Protein AF-A0A4Q3SDT1-F1 (afdb_monomer_lite)

Radius of gyration: 16.33 Å; chains: 1; bounding box: 42×37×42 Å

Structure (mmCIF, N/CA/C/O backbone):
data_AF-A0A4Q3SDT1-F1
#
_entry.id   AF-A0A4Q3SDT1-F1
#
loop_
_atom_site.group_PDB
_atom_site.id
_atom_site.type_symbol
_atom_site.label_atom_id
_atom_site.label_alt_id
_atom_site.label_comp_id
_atom_site.label_asym_id
_atom_site.label_entity_id
_atom_site.label_seq_id
_atom_site.pdbx_PDB_ins_code
_atom_site.Cartn_x
_atom_site.Cartn_y
_atom_site.Cartn_z
_atom_site.occupancy
_atom_site.B_iso_or_equiv
_atom_site.auth_seq_id
_atom_site.auth_comp_id
_atom_site.auth_asym_id
_atom_site.auth_atom_id
_atom_site.pdbx_PDB_model_num
ATOM 1 N N . MET A 1 1 ? 23.486 2.128 2.842 1.00 87.38 1 MET A N 1
ATOM 2 C CA . MET A 1 1 ? 23.164 1.872 1.420 1.00 87.38 1 MET A CA 1
ATOM 3 C C . MET A 1 1 ? 21.709 1.421 1.360 1.00 87.38 1 MET A C 1
ATOM 5 O O . MET A 1 1 ? 21.254 0.885 2.359 1.00 87.38 1 MET A O 1
ATOM 9 N N . LEU A 1 2 ? 20.961 1.716 0.292 1.00 93.88 2 LEU A N 1
ATOM 10 C CA . LEU A 1 2 ? 19.568 1.260 0.168 1.00 93.88 2 LEU A CA 1
ATOM 11 C C . LEU A 1 2 ? 19.522 -0.181 -0.353 1.00 93.88 2 LEU A C 1
ATOM 13 O O . LEU A 1 2 ? 20.198 -0.488 -1.334 1.00 93.88 2 LEU A O 1
ATOM 17 N N . GLU A 1 3 ? 18.664 -1.012 0.235 1.00 96.62 3 GLU A N 1
ATOM 18 C CA . GLU A 1 3 ? 18.389 -2.373 -0.238 1.00 96.62 3 GLU A CA 1
ATOM 19 C C . GLU A 1 3 ? 17.382 -2.331 -1.393 1.00 96.62 3 GLU A C 1
ATOM 21 O O . GLU A 1 3 ? 16.177 -2.495 -1.222 1.00 96.62 3 GLU A O 1
ATOM 26 N N . LEU A 1 4 ? 17.869 -2.048 -2.606 1.00 95.69 4 LEU A N 1
ATOM 27 C CA . LEU A 1 4 ? 17.012 -1.838 -3.783 1.00 95.69 4 LEU A CA 1
ATOM 28 C C . LEU A 1 4 ? 16.133 -3.050 -4.127 1.00 95.69 4 LEU A C 1
ATOM 30 O O . LEU A 1 4 ? 15.104 -2.877 -4.780 1.00 95.69 4 LEU A O 1
ATOM 34 N N . ALA A 1 5 ? 16.532 -4.254 -3.705 1.00 95.44 5 ALA A N 1
ATOM 35 C CA . ALA A 1 5 ? 15.756 -5.479 -3.873 1.00 95.44 5 ALA A CA 1
ATOM 36 C C . ALA A 1 5 ? 14.411 -5.416 -3.124 1.00 95.44 5 ALA A C 1
ATOM 38 O O . ALA A 1 5 ? 13.403 -5.854 -3.677 1.00 95.44 5 ALA A O 1
ATOM 39 N N . ASP A 1 6 ? 14.382 -4.762 -1.961 1.00 95.94 6 ASP A N 1
ATOM 40 C CA . ASP A 1 6 ? 13.233 -4.705 -1.047 1.00 95.94 6 ASP A CA 1
ATOM 41 C C . ASP A 1 6 ? 12.323 -3.487 -1.279 1.00 95.94 6 ASP A C 1
ATOM 43 O O . ASP A 1 6 ? 11.321 -3.291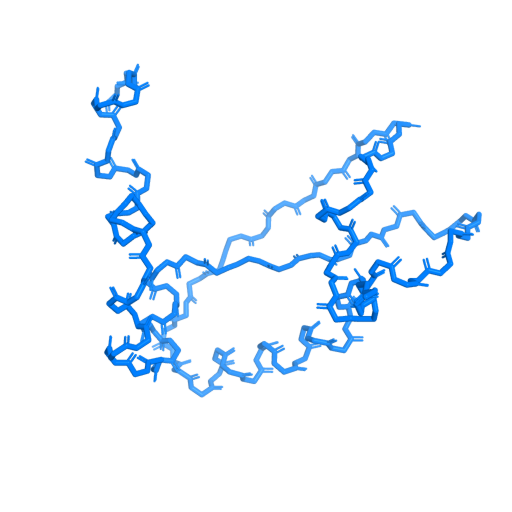 -0.590 1.00 95.94 6 ASP A O 1
ATOM 47 N N . ILE A 1 7 ? 12.648 -2.646 -2.263 1.00 96.00 7 ILE A N 1
ATOM 48 C CA . ILE A 1 7 ? 11.894 -1.431 -2.581 1.00 96.00 7 ILE A CA 1
ATOM 49 C C . ILE A 1 7 ? 11.106 -1.654 -3.869 1.00 96.00 7 ILE A C 1
ATOM 51 O O . ILE A 1 7 ? 11.664 -2.072 -4.879 1.00 96.00 7 ILE A O 1
ATOM 55 N N . GLN A 1 8 ? 9.811 -1.332 -3.882 1.00 95.69 8 GLN A N 1
ATOM 56 C CA . GLN A 1 8 ? 9.021 -1.368 -5.117 1.00 95.69 8 GLN A CA 1
ATOM 57 C C . GLN A 1 8 ? 9.513 -0.297 -6.101 1.00 95.69 8 GLN A C 1
ATOM 59 O O . GLN A 1 8 ? 9.702 0.863 -5.739 1.00 95.69 8 GLN A O 1
ATOM 64 N N . SER A 1 9 ? 9.676 -0.664 -7.370 1.00 92.44 9 SER A N 1
ATOM 65 C CA . SER A 1 9 ? 10.214 0.204 -8.428 1.00 92.44 9 SER A CA 1
ATOM 66 C C . SER A 1 9 ? 9.484 1.540 -8.559 1.00 92.44 9 SER A C 1
ATOM 68 O O . SER A 1 9 ? 10.147 2.560 -8.729 1.00 92.44 9 SER A O 1
ATOM 70 N N . GLY A 1 10 ? 8.156 1.559 -8.409 1.00 89.50 10 GLY A N 1
ATOM 71 C CA . GLY A 1 10 ? 7.342 2.775 -8.489 1.00 89.50 10 GLY A CA 1
ATOM 72 C C . GLY A 1 10 ? 7.630 3.826 -7.407 1.00 89.50 10 GLY A C 1
ATOM 73 O O . GLY A 1 10 ? 7.187 4.960 -7.555 1.00 89.50 10 GLY A O 1
ATOM 74 N N . VAL A 1 11 ? 8.370 3.480 -6.344 1.00 93.25 11 VAL A N 1
ATOM 75 C CA . VAL A 1 11 ? 8.803 4.429 -5.301 1.00 93.25 11 VAL A CA 1
ATOM 76 C C . VAL A 1 11 ? 10.007 5.256 -5.756 1.00 93.25 11 VAL A C 1
ATOM 78 O O . VAL A 1 11 ? 10.085 6.441 -5.454 1.00 93.25 11 VAL A O 1
ATOM 81 N N . LEU A 1 12 ? 10.954 4.638 -6.471 1.00 92.31 12 LEU A N 1
ATOM 82 C CA . LEU A 1 12 ? 12.242 5.259 -6.815 1.00 92.31 12 LEU A CA 1
ATOM 83 C C . LEU A 1 12 ? 12.399 5.581 -8.302 1.00 92.31 12 LEU A C 1
ATOM 85 O O . LEU A 1 12 ? 13.350 6.264 -8.679 1.00 92.31 12 LEU A O 1
ATOM 89 N N . ARG A 1 13 ? 11.515 5.068 -9.162 1.00 87.19 13 ARG A N 1
ATOM 90 C CA . ARG A 1 13 ? 11.602 5.265 -10.610 1.00 87.19 13 ARG A CA 1
ATOM 91 C C . ARG A 1 13 ? 10.524 6.218 -11.107 1.00 87.19 13 ARG A C 1
ATOM 93 O O . ARG A 1 13 ? 9.378 6.123 -10.664 1.00 87.19 13 ARG A O 1
ATOM 100 N N . PRO A 1 14 ? 10.862 7.098 -12.064 1.00 84.31 14 PRO A N 1
ATOM 101 C CA . PRO A 1 14 ? 9.860 7.912 -12.725 1.00 84.31 14 PRO A CA 1
ATOM 102 C C . PRO A 1 14 ? 8.889 7.022 -13.505 1.00 84.31 14 PRO A C 1
ATOM 104 O O . PRO A 1 14 ? 9.236 5.926 -13.955 1.00 84.31 14 PRO A O 1
ATOM 107 N N . ARG A 1 15 ? 7.666 7.516 -13.696 1.00 83.12 15 ARG A N 1
ATOM 108 C CA . ARG A 1 15 ? 6.702 6.869 -14.589 1.00 83.12 15 ARG A CA 1
ATOM 109 C C . ARG A 1 15 ? 7.199 6.997 -16.039 1.00 83.12 15 ARG A C 1
ATOM 111 O O . ARG A 1 15 ? 7.637 8.087 -16.412 1.00 83.12 15 ARG A O 1
ATOM 118 N N . PRO A 1 16 ? 7.160 5.921 -16.846 1.00 80.06 16 PRO A N 1
ATOM 119 C CA . PRO A 1 16 ? 7.583 5.977 -18.244 1.00 80.06 16 PRO A CA 1
ATOM 120 C C . PRO A 1 16 ? 6.664 6.893 -19.061 1.00 80.06 16 PRO A C 1
ATOM 122 O O . PRO A 1 16 ? 5.518 7.110 -18.681 1.00 80.06 16 PRO A O 1
ATOM 125 N N . SER A 1 17 ? 7.156 7.406 -20.191 1.00 80.38 17 SER A N 1
ATOM 126 C CA . SER A 1 17 ? 6.355 8.163 -21.158 1.00 80.38 17 SER A CA 1
ATOM 127 C C . SER A 1 17 ? 6.422 7.475 -22.528 1.00 80.38 17 SER A C 1
ATOM 129 O O . SER A 1 17 ? 7.536 7.243 -23.004 1.00 80.38 17 SER A O 1
ATOM 131 N N . PRO A 1 18 ? 5.279 7.1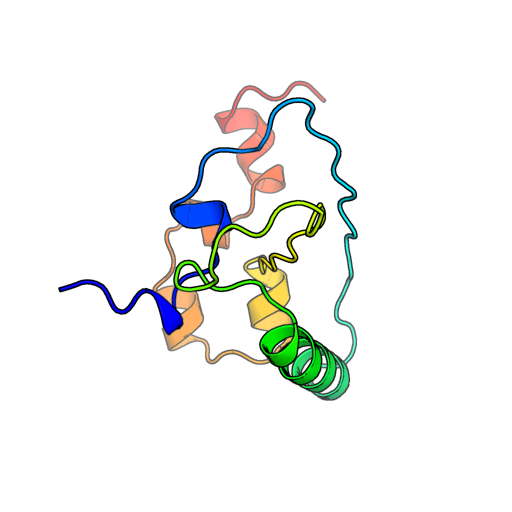46 -23.162 1.00 84.94 18 PRO A N 1
ATOM 132 C CA . PRO A 1 18 ? 3.908 7.355 -22.681 1.00 84.94 18 PRO A CA 1
ATOM 133 C C . PRO A 1 18 ? 3.551 6.457 -21.480 1.00 84.94 18 PRO A C 1
ATOM 135 O O . PRO A 1 18 ? 4.067 5.349 -21.345 1.00 84.94 18 PRO A O 1
ATOM 138 N N . TYR A 1 19 ? 2.660 6.940 -20.607 1.00 84.44 19 TYR A N 1
ATOM 139 C CA . TYR A 1 19 ? 2.224 6.220 -19.408 1.00 84.44 19 TYR A CA 1
ATOM 140 C C . TYR A 1 19 ? 0.793 5.705 -19.553 1.00 84.44 19 TYR A C 1
ATOM 142 O O . TYR A 1 19 ? -0.127 6.489 -19.780 1.00 84.44 19 TYR A O 1
ATOM 150 N N . ALA A 1 20 ? 0.595 4.411 -19.318 1.00 89.69 20 ALA A N 1
ATOM 151 C CA . ALA A 1 20 ? -0.716 3.821 -19.084 1.00 89.69 20 ALA A CA 1
ATOM 152 C C . ALA A 1 20 ? -0.682 3.006 -17.788 1.00 89.69 20 ALA A C 1
ATOM 154 O O . ALA A 1 20 ? 0.315 2.349 -17.482 1.00 89.69 20 ALA A O 1
ATOM 155 N N . ALA A 1 21 ? -1.774 3.041 -17.024 1.00 90.75 21 ALA A N 1
ATOM 156 C CA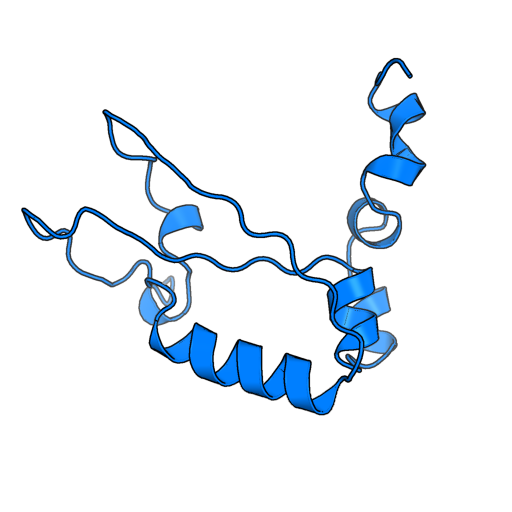 . ALA A 1 21 ? -1.917 2.238 -15.817 1.00 90.75 21 ALA A CA 1
ATOM 157 C C . ALA A 1 21 ? -3.355 1.795 -15.593 1.00 90.75 21 ALA A C 1
ATOM 159 O O . ALA A 1 21 ? -4.302 2.511 -15.904 1.00 90.75 21 ALA A O 1
ATOM 160 N N . THR A 1 22 ? -3.488 0.613 -14.998 1.00 94.06 22 THR A N 1
ATOM 161 C CA . THR A 1 22 ? -4.749 0.083 -14.485 1.00 94.06 22 THR A CA 1
ATOM 162 C C . THR A 1 22 ? -4.646 -0.008 -12.970 1.00 94.06 22 THR A C 1
ATOM 164 O O . THR A 1 22 ? -3.714 -0.620 -12.449 1.00 94.06 22 THR A O 1
ATOM 167 N N . TYR A 1 23 ? -5.606 0.591 -12.269 1.00 95.25 23 TYR A N 1
ATOM 168 C CA . TYR A 1 23 ? -5.733 0.481 -10.820 1.00 95.25 23 TYR A CA 1
ATOM 169 C C . TYR A 1 23 ? -6.845 -0.512 -10.496 1.00 95.25 23 TYR A C 1
ATOM 171 O O . TYR A 1 23 ? -7.998 -0.298 -10.862 1.00 95.25 23 TYR A O 1
ATOM 179 N N . ILE A 1 24 ? -6.495 -1.600 -9.811 1.00 97.00 24 ILE A N 1
ATOM 180 C CA . ILE A 1 24 ? -7.450 -2.611 -9.354 1.00 97.00 24 ILE A CA 1
ATOM 181 C C . ILE A 1 24 ? -7.643 -2.416 -7.853 1.00 97.00 24 ILE A C 1
ATOM 183 O O . ILE A 1 24 ? -6.712 -2.624 -7.075 1.00 97.00 24 ILE A O 1
ATOM 187 N N . LEU A 1 25 ? -8.845 -2.003 -7.450 1.00 97.38 25 LEU A N 1
ATOM 188 C CA . LEU A 1 25 ? -9.213 -1.876 -6.043 1.00 97.38 25 LEU A CA 1
ATOM 189 C C . LEU A 1 25 ? -9.886 -3.169 -5.588 1.00 97.38 25 LEU A C 1
ATOM 191 O O . LEU A 1 25 ? -10.864 -3.613 -6.185 1.00 97.38 25 LEU A O 1
ATOM 195 N N . LEU A 1 26 ? -9.357 -3.763 -4.522 1.00 96.88 26 LEU A N 1
ATOM 196 C CA . LEU A 1 26 ? -9.855 -5.006 -3.944 1.00 96.88 26 LEU A CA 1
ATOM 197 C C . LEU A 1 26 ? -10.219 -4.781 -2.479 1.00 96.88 26 LEU A C 1
ATOM 199 O O . LEU A 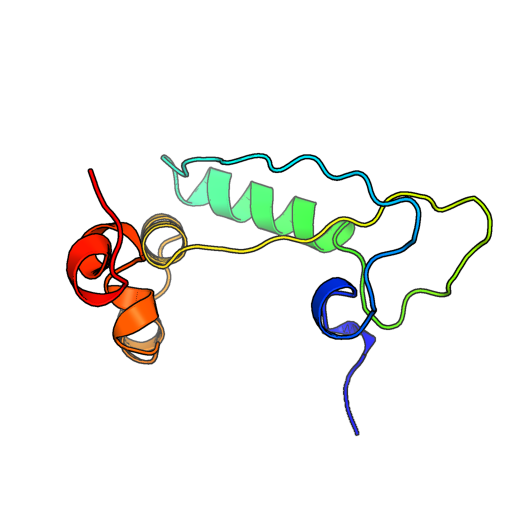1 26 ? -9.518 -4.069 -1.757 1.00 96.88 26 LEU A O 1
ATOM 203 N N . ARG A 1 27 ? -11.294 -5.431 -2.034 1.00 97.75 27 ARG A N 1
ATOM 204 C CA . ARG A 1 27 ? -11.668 -5.522 -0.622 1.00 97.75 27 ARG A CA 1
ATOM 205 C C . ARG A 1 27 ? -11.281 -6.901 -0.098 1.00 97.75 27 ARG A C 1
ATOM 207 O O . ARG A 1 27 ? -11.516 -7.904 -0.766 1.00 97.75 27 ARG A O 1
ATOM 214 N N . ILE A 1 28 ? -10.673 -6.936 1.082 1.00 97.75 28 ILE A N 1
ATOM 215 C CA . ILE A 1 28 ? -10.294 -8.176 1.760 1.00 97.75 28 ILE A CA 1
ATOM 216 C C . ILE A 1 28 ? -11.388 -8.499 2.771 1.00 97.75 28 ILE A C 1
ATOM 218 O O . ILE A 1 28 ? -11.520 -7.800 3.770 1.00 97.75 28 ILE A O 1
ATOM 222 N N . ASP A 1 29 ? -12.148 -9.558 2.501 1.00 97.31 29 ASP A N 1
ATOM 223 C CA . ASP A 1 29 ? -13.219 -10.028 3.392 1.00 97.31 29 ASP A CA 1
ATOM 224 C C . ASP A 1 29 ? -12.760 -11.165 4.310 1.00 97.31 29 ASP A C 1
ATOM 226 O O . ASP A 1 29 ? -13.293 -11.347 5.401 1.00 97.31 29 ASP A O 1
ATOM 230 N N . GLU A 1 30 ? -11.748 -11.922 3.883 1.00 98.06 30 GLU A N 1
ATOM 231 C CA . GLU A 1 30 ? -11.222 -13.078 4.603 1.00 98.06 30 GLU A CA 1
ATOM 232 C C . GLU A 1 30 ? -9.700 -12.949 4.714 1.00 98.06 30 GLU A C 1
ATOM 234 O O . GLU A 1 30 ? -8.979 -12.864 3.714 1.00 98.06 30 GLU A O 1
ATOM 239 N N . ALA A 1 31 ? -9.202 -12.884 5.950 1.00 98.06 31 ALA A N 1
ATOM 240 C CA . ALA A 1 31 ? -7.817 -12.518 6.221 1.00 98.06 31 ALA A CA 1
ATOM 241 C C . ALA A 1 31 ? -6.815 -13.542 5.661 1.00 98.06 31 ALA A C 1
ATOM 243 O O . ALA A 1 31 ? -5.730 -13.161 5.217 1.00 98.06 31 ALA A O 1
ATOM 244 N N . ARG A 1 32 ? -7.150 -14.842 5.653 1.00 98.44 32 ARG A N 1
ATOM 245 C CA . ARG A 1 32 ? -6.273 -15.881 5.096 1.00 98.44 32 ARG A CA 1
ATOM 246 C C . ARG A 1 32 ? -6.161 -15.741 3.582 1.00 98.44 32 ARG A C 1
ATOM 248 O O . ARG A 1 32 ? -5.037 -15.731 3.084 1.00 98.44 32 ARG A O 1
ATOM 255 N N . ALA A 1 33 ? -7.276 -15.587 2.868 1.00 98.25 33 ALA A N 1
ATOM 256 C CA . ALA A 1 33 ? 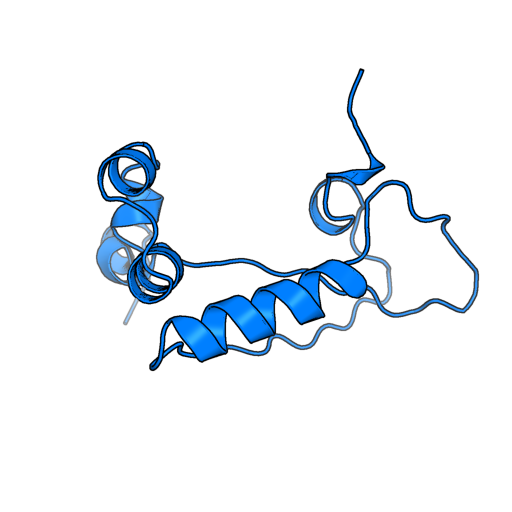-7.275 -15.333 1.430 1.00 98.25 33 ALA A CA 1
ATOM 257 C C . ALA A 1 33 ? -6.515 -14.045 1.074 1.00 98.25 33 ALA A C 1
ATOM 259 O O . ALA A 1 33 ? -5.716 -14.048 0.139 1.00 98.25 33 ALA A O 1
ATOM 260 N N . GLY A 1 34 ? -6.689 -12.971 1.852 1.00 98.25 34 GLY A N 1
ATOM 261 C CA . GLY A 1 34 ? -5.938 -11.726 1.672 1.00 98.25 34 GLY A CA 1
ATOM 262 C C . GLY A 1 34 ? -4.425 -11.913 1.823 1.00 98.25 34 GLY A C 1
ATOM 263 O O . GLY A 1 34 ? -3.652 -11.432 0.995 1.00 98.25 34 GLY A O 1
ATOM 264 N N . ARG A 1 35 ? -3.984 -12.662 2.842 1.00 98.31 35 ARG A N 1
ATOM 265 C CA . ARG A 1 35 ? -2.559 -12.977 3.037 1.00 98.31 35 ARG A CA 1
ATOM 266 C C . ARG A 1 35 ? -2.001 -13.864 1.925 1.00 98.31 35 ARG A C 1
ATOM 268 O O . ARG A 1 35 ? -0.880 -13.637 1.480 1.00 98.31 35 ARG A O 1
ATOM 275 N N . GLU A 1 36 ? -2.778 -14.829 1.439 1.00 98.44 36 GLU A N 1
ATOM 276 C CA . GLU A 1 36 ? -2.383 -15.661 0.296 1.00 98.44 36 GLU A CA 1
ATOM 277 C C . GLU A 1 36 ? -2.273 -14.843 -0.999 1.00 98.44 36 GLU A C 1
ATOM 279 O O . GLU A 1 36 ? -1.334 -15.039 -1.770 1.00 98.44 36 GLU A O 1
ATOM 284 N N . LEU A 1 37 ? -3.175 -13.881 -1.222 1.00 97.75 37 LEU A N 1
ATOM 285 C CA . LEU A 1 37 ? -3.062 -12.933 -2.329 1.00 97.75 37 LEU A CA 1
ATOM 286 C C . LEU A 1 37 ? -1.766 -12.121 -2.224 1.00 97.75 37 LEU A C 1
ATOM 288 O O . LEU A 1 37 ? -1.023 -12.046 -3.199 1.00 97.75 37 LEU A O 1
ATOM 292 N N . LEU A 1 38 ? -1.461 -11.555 -1.052 1.00 97.69 38 LEU A N 1
ATOM 293 C CA . LEU A 1 38 ? -0.225 -10.795 -0.845 1.00 97.69 38 LEU A CA 1
ATOM 294 C C . LEU A 1 38 ? 1.032 -11.638 -1.066 1.00 97.69 38 LEU A C 1
ATOM 296 O O . LEU A 1 38 ? 1.971 -11.156 -1.694 1.00 97.69 38 LEU A O 1
ATOM 300 N N . ARG A 1 39 ? 1.029 -12.900 -0.623 1.00 97.75 39 ARG A N 1
ATOM 301 C CA . ARG A 1 39 ? 2.125 -13.845 -0.872 1.00 97.75 39 ARG A CA 1
ATOM 302 C C . ARG A 1 39 ? 2.343 -14.096 -2.369 1.00 97.75 39 ARG A C 1
ATOM 304 O O . ARG A 1 39 ? 3.474 -14.202 -2.811 1.00 97.75 39 ARG A O 1
ATOM 311 N N . ARG A 1 40 ? 1.279 -14.186 -3.172 1.00 97.75 40 ARG A N 1
ATOM 312 C CA . ARG A 1 40 ? 1.409 -14.315 -4.639 1.00 97.75 40 ARG A CA 1
ATOM 313 C C . ARG A 1 40 ? 1.856 -13.011 -5.290 1.00 97.75 40 ARG A C 1
ATOM 315 O O . ARG A 1 40 ? 2.604 -13.029 -6.260 1.00 97.75 40 ARG A O 1
ATOM 322 N N . LEU A 1 41 ? 1.389 -11.878 -4.768 1.00 96.44 41 LEU A N 1
ATOM 323 C CA . LEU A 1 41 ? 1.772 -10.562 -5.265 1.00 96.44 41 LEU A CA 1
ATOM 324 C C . LEU A 1 41 ? 3.255 -10.270 -5.013 1.00 96.44 41 LEU A C 1
ATOM 326 O O . LEU A 1 41 ? 3.894 -9.693 -5.890 1.00 96.44 41 LEU A O 1
ATOM 330 N N . SER A 1 42 ? 3.823 -10.692 -3.877 1.00 95.06 42 SER A N 1
ATOM 331 C CA . SER A 1 42 ? 5.251 -10.484 -3.592 1.00 95.06 42 SER A CA 1
ATOM 332 C C . SER A 1 42 ? 6.172 -11.124 -4.632 1.00 95.06 42 SER A C 1
ATOM 334 O O . SER A 1 42 ? 7.249 -10.592 -4.876 1.00 95.06 42 SER A O 1
ATOM 336 N N . ASP A 1 43 ? 5.731 -12.194 -5.299 1.00 93.81 43 ASP A N 1
ATOM 337 C CA . ASP A 1 43 ? 6.509 -12.867 -6.347 1.00 93.81 43 ASP A CA 1
ATOM 338 C C . ASP A 1 43 ? 6.545 -12.075 -7.671 1.00 93.81 43 ASP A C 1
ATOM 340 O O . ASP A 1 43 ? 7.419 -12.302 -8.510 1.00 93.81 43 ASP A O 1
ATOM 344 N N . ILE A 1 44 ? 5.601 -11.147 -7.884 1.00 93.56 44 ILE A N 1
ATOM 345 C CA . ILE A 1 44 ? 5.450 -10.407 -9.152 1.00 93.56 44 ILE A CA 1
ATOM 346 C C . ILE A 1 44 ? 5.632 -8.890 -9.022 1.00 93.56 44 ILE A C 1
ATOM 348 O O . ILE A 1 44 ? 5.829 -8.208 -10.034 1.00 93.56 44 ILE A O 1
ATOM 352 N N . VAL A 1 45 ? 5.573 -8.343 -7.803 1.00 95.19 45 VAL A N 1
ATOM 353 C CA . VAL A 1 45 ? 5.843 -6.925 -7.537 1.00 95.19 45 VAL A CA 1
ATOM 354 C C . VAL A 1 45 ? 7.236 -6.576 -8.044 1.00 95.19 45 VAL A C 1
ATOM 356 O O . VAL A 1 45 ? 8.233 -7.236 -7.758 1.00 95.19 45 VAL A O 1
ATOM 359 N N . THR A 1 46 ? 7.315 -5.520 -8.848 1.00 93.81 46 THR A N 1
ATOM 360 C CA . THR A 1 46 ? 8.565 -5.177 -9.517 1.00 93.81 46 THR A CA 1
ATOM 361 C C . THR A 1 46 ? 9.459 -4.372 -8.587 1.00 93.81 46 THR A C 1
ATOM 363 O O . THR A 1 46 ? 9.154 -3.221 -8.281 1.00 93.81 46 THR A O 1
ATOM 366 N N . SER A 1 47 ? 10.577 -4.968 -8.179 1.00 94.56 47 SER A N 1
ATOM 367 C CA . SER A 1 47 ? 11.619 -4.352 -7.350 1.00 94.56 47 SER A CA 1
ATOM 368 C C . SER A 1 47 ? 12.376 -3.214 -8.060 1.00 94.56 47 SER A C 1
ATOM 370 O O . SER A 1 47 ? 12.546 -3.220 -9.282 1.00 94.56 47 SER A O 1
ATOM 372 N N . ALA A 1 48 ? 12.888 -2.248 -7.296 1.00 93.75 48 ALA A N 1
ATOM 373 C CA . ALA A 1 48 ? 13.743 -1.161 -7.757 1.00 93.75 48 ALA A CA 1
ATOM 374 C C . ALA A 1 48 ? 15.130 -1.642 -8.217 1.00 93.75 48 ALA A C 1
ATOM 376 O O . ALA A 1 48 ? 15.784 -0.929 -8.981 1.00 93.75 48 ALA A O 1
ATOM 377 N N . ALA A 1 49 ? 15.550 -2.853 -7.840 1.00 93.31 49 ALA A N 1
ATOM 378 C CA . ALA A 1 49 ? 16.743 -3.509 -8.377 1.00 93.31 49 ALA A CA 1
ATOM 379 C C . ALA A 1 49 ? 16.529 -4.113 -9.780 1.00 93.31 49 ALA A C 1
ATOM 381 O O . ALA A 1 49 ? 17.499 -4.445 -10.462 1.00 93.31 49 ALA A O 1
ATOM 382 N N . ALA A 1 50 ? 15.280 -4.262 -10.246 1.00 89.50 50 ALA A N 1
ATOM 383 C CA . ALA A 1 50 ? 14.999 -4.926 -11.517 1.00 89.50 50 ALA A CA 1
ATOM 384 C C . ALA A 1 50 ? 15.602 -4.147 -12.705 1.00 89.50 50 ALA A C 1
ATOM 386 O O . ALA A 1 50 ? 15.355 -2.946 -12.836 1.00 89.50 50 ALA A O 1
ATOM 387 N N . PRO A 1 51 ? 16.353 -4.782 -13.618 1.00 82.75 51 PRO A N 1
ATOM 388 C CA . PRO A 1 51 ? 16.958 -4.074 -14.742 1.00 82.75 51 PRO A CA 1
ATOM 389 C C . PRO A 1 51 ? 15.881 -3.440 -15.628 1.00 82.75 51 PRO A C 1
ATOM 391 O O . PRO A 1 51 ? 14.830 -4.041 -15.869 1.00 82.75 51 PRO A O 1
ATOM 394 N N . VAL A 1 52 ? 16.148 -2.232 -16.130 1.00 73.75 52 VAL A N 1
ATOM 395 C CA . VAL A 1 52 ? 15.338 -1.636 -17.200 1.00 73.75 52 VAL A CA 1
ATOM 396 C C . VAL A 1 52 ? 15.584 -2.471 -18.454 1.00 73.75 52 VAL A C 1
ATOM 398 O O . VAL A 1 52 ? 16.717 -2.560 -18.922 1.00 73.75 52 VAL A O 1
ATOM 401 N N . ARG A 1 53 ? 14.548 -3.142 -18.962 1.00 67.81 53 ARG A N 1
ATOM 402 C CA . ARG A 1 53 ? 14.639 -3.974 -20.168 1.00 67.81 53 ARG A CA 1
ATOM 403 C C . ARG A 1 53 ? 13.770 -3.369 -21.269 1.00 67.81 53 ARG A C 1
ATOM 405 O O . ARG A 1 53 ? 12.597 -3.115 -20.996 1.00 67.81 53 ARG A O 1
ATOM 412 N N . PRO A 1 54 ? 14.297 -3.1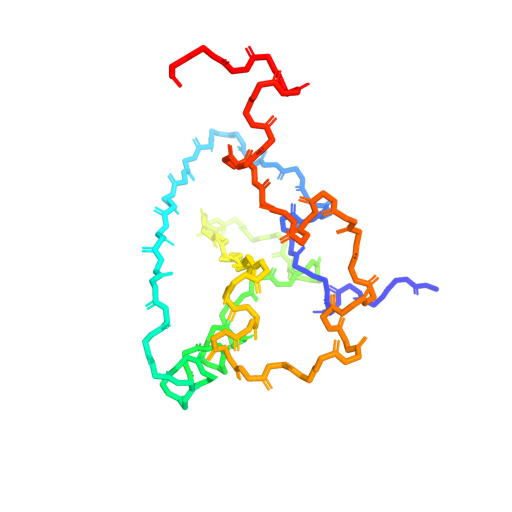85 -22.492 1.00 59.97 54 PRO A N 1
ATOM 413 C CA . PRO A 1 54 ? 13.468 -2.873 -23.652 1.00 59.97 54 PRO A CA 1
ATOM 414 C C . PRO A 1 54 ? 12.381 -3.949 -23.820 1.00 59.97 54 PRO A C 1
ATOM 416 O O . PRO A 1 54 ? 12.700 -5.139 -23.793 1.00 59.97 54 PRO A O 1
ATOM 419 N N . GLY A 1 55 ? 11.112 -3.548 -23.930 1.00 63.59 55 GLY A N 1
ATOM 420 C CA . GLY A 1 55 ? 9.963 -4.449 -24.105 1.00 63.59 55 GLY A CA 1
ATOM 421 C C . GLY A 1 55 ? 9.370 -5.037 -22.819 1.00 63.59 55 GLY A C 1
ATOM 422 O O . GLY A 1 55 ? 8.412 -5.807 -22.886 1.00 63.59 55 GLY A O 1
ATOM 423 N N . ARG A 1 56 ? 9.903 -4.701 -21.633 1.00 66.56 56 ARG A N 1
ATOM 424 C CA . ARG A 1 56 ? 9.204 -4.959 -20.363 1.00 66.56 56 ARG A CA 1
ATOM 425 C C . ARG A 1 56 ? 8.368 -3.733 -20.015 1.00 66.56 56 ARG A C 1
ATOM 427 O O . ARG A 1 56 ? 8.763 -2.912 -19.192 1.00 66.56 56 ARG A O 1
ATOM 434 N N . ASP A 1 57 ? 7.209 -3.643 -20.650 1.00 70.69 57 ASP A N 1
ATOM 435 C CA . ASP A 1 57 ? 6.384 -2.429 -20.635 1.00 70.69 57 ASP A CA 1
ATOM 436 C C . ASP A 1 57 ? 5.403 -2.382 -19.453 1.00 70.69 57 ASP A C 1
ATOM 438 O O . ASP A 1 57 ? 4.558 -1.495 -19.359 1.00 70.69 57 ASP A O 1
ATOM 442 N N . THR A 1 58 ? 5.481 -3.346 -18.531 1.00 83.75 58 THR A N 1
ATOM 443 C CA . THR A 1 58 ? 4.562 -3.440 -17.393 1.00 83.75 58 THR A CA 1
ATOM 444 C C . THR A 1 58 ? 5.311 -3.671 -16.090 1.00 83.75 58 THR A C 1
ATOM 446 O O . THR A 1 58 ? 6.159 -4.558 -15.976 1.00 83.75 58 THR A O 1
ATOM 449 N N . PHE A 1 59 ? 4.940 -2.874 -15.093 1.00 88.69 59 PHE A N 1
ATOM 450 C CA . PHE A 1 59 ? 5.432 -2.936 -13.725 1.00 88.69 59 PHE A CA 1
ATOM 451 C C . PHE A 1 59 ? 4.239 -3.175 -12.808 1.00 88.69 59 PHE A C 1
ATOM 453 O O . PHE A 1 59 ? 3.184 -2.565 -12.990 1.00 88.69 59 PHE A O 1
ATOM 460 N N . VAL A 1 60 ? 4.411 -4.042 -11.814 1.00 92.69 60 VAL A N 1
ATOM 461 C CA . VAL A 1 60 ? 3.389 -4.292 -10.793 1.00 92.69 60 VAL A CA 1
ATOM 462 C C . VAL A 1 60 ? 3.823 -3.625 -9.498 1.00 92.69 60 VAL A C 1
ATOM 464 O O . VAL A 1 60 ? 4.971 -3.756 -9.068 1.00 92.69 60 VAL A O 1
ATOM 467 N N . SER A 1 61 ? 2.902 -2.901 -8.873 1.00 94.69 61 SER A N 1
ATOM 468 C CA . SER A 1 61 ? 3.070 -2.325 -7.542 1.00 94.69 61 SER A CA 1
ATOM 469 C C . SER A 1 61 ? 1.811 -2.570 -6.726 1.00 94.69 61 SER A C 1
ATOM 471 O O . SER A 1 61 ? 0.713 -2.653 -7.276 1.00 94.69 61 SER A O 1
ATOM 473 N N . VAL A 1 62 ? 1.981 -2.700 -5.416 1.00 97.19 62 VAL A N 1
ATOM 474 C CA . VAL A 1 62 ? 0.902 -2.991 -4.472 1.00 97.19 62 VAL A CA 1
ATOM 475 C C . VAL A 1 62 ? 0.969 -1.997 -3.327 1.00 97.19 62 VAL A C 1
ATOM 477 O O . VAL A 1 62 ? 2.037 -1.744 -2.770 1.00 97.19 62 VAL A O 1
ATOM 480 N N . ALA A 1 63 ? -0.187 -1.458 -2.961 1.00 97.25 63 ALA A N 1
ATOM 481 C CA . ALA A 1 63 ? -0.366 -0.617 -1.789 1.00 97.25 63 ALA A CA 1
ATOM 482 C C . ALA A 1 63 ? -1.531 -1.151 -0.953 1.00 97.25 63 ALA A C 1
ATOM 484 O O . ALA A 1 63 ? -2.468 -1.752 -1.479 1.00 97.25 63 ALA A O 1
ATOM 485 N N . LEU A 1 64 ? -1.460 -0.921 0.354 1.00 97.81 64 LEU A N 1
ATOM 486 C CA . LEU A 1 64 ? -2.482 -1.308 1.317 1.00 97.81 64 LEU A CA 1
ATOM 487 C C . LEU A 1 64 ? -3.002 -0.052 2.008 1.00 97.81 64 LEU A C 1
ATOM 489 O O . LEU A 1 64 ? -2.228 0.840 2.350 1.00 97.81 64 LEU A O 1
ATOM 493 N N . THR A 1 65 ? -4.311 0.013 2.219 1.00 98.25 65 THR A N 1
ATOM 494 C CA . THR A 1 65 ? -4.921 1.025 3.084 1.00 98.25 65 THR A CA 1
ATOM 495 C C . THR A 1 65 ? -4.826 0.586 4.544 1.00 98.25 65 THR A C 1
ATOM 497 O O . THR A 1 65 ? -4.605 -0.593 4.833 1.00 98.25 65 THR A O 1
ATOM 500 N N . PHE A 1 66 ? -5.045 1.515 5.475 1.00 98.38 66 PHE A N 1
ATOM 501 C CA . PHE A 1 66 ? -5.117 1.190 6.900 1.00 98.38 66 PHE A CA 1
ATOM 502 C C . PHE A 1 66 ? -6.172 0.114 7.206 1.00 98.38 66 PHE A C 1
ATOM 504 O O . PHE A 1 66 ? -5.882 -0.873 7.880 1.00 98.38 66 PHE A O 1
ATOM 511 N N . GLU A 1 67 ? -7.368 0.238 6.625 1.00 97.94 67 GLU A N 1
ATOM 512 C CA . GLU A 1 67 ? -8.423 -0.773 6.763 1.00 97.94 67 GLU A CA 1
ATOM 513 C C . GLU A 1 67 ? -8.048 -2.112 6.110 1.00 97.94 67 GLU A C 1
ATOM 515 O O . GLU A 1 67 ? -8.389 -3.168 6.637 1.00 97.94 67 GLU A O 1
ATOM 520 N N . GLY A 1 68 ? -7.278 -2.100 5.017 1.00 98.12 68 GLY A N 1
ATOM 521 C CA . GLY A 1 68 ? -6.724 -3.318 4.423 1.00 98.12 68 GLY A CA 1
ATOM 522 C C . GLY A 1 68 ? -5.750 -4.039 5.361 1.00 98.12 68 GLY A C 1
ATOM 523 O O . GLY A 1 68 ? -5.837 -5.254 5.519 1.00 98.12 68 GLY A O 1
ATOM 524 N N . LEU A 1 69 ? -4.863 -3.300 6.037 1.00 98.44 69 LEU A N 1
ATOM 525 C CA . LEU A 1 69 ? -3.954 -3.858 7.048 1.00 98.44 69 LEU A CA 1
ATOM 526 C C . LEU A 1 69 ? -4.725 -4.448 8.239 1.00 98.44 69 LEU A C 1
ATOM 528 O O . LEU A 1 69 ? -4.402 -5.546 8.694 1.00 98.44 69 LEU A O 1
ATOM 532 N N . LYS A 1 70 ? -5.783 -3.768 8.699 1.00 98.25 70 LYS A N 1
ATOM 533 C CA . LYS A 1 70 ? -6.700 -4.298 9.722 1.00 98.25 70 LYS A CA 1
ATOM 534 C C . LYS A 1 70 ? -7.371 -5.592 9.270 1.00 98.25 70 LYS A C 1
ATOM 536 O O . LYS A 1 70 ? -7.324 -6.580 9.997 1.00 98.25 70 LYS A O 1
ATOM 541 N N . ALA A 1 71 ? -7.932 -5.620 8.061 1.00 98.38 71 ALA A N 1
ATOM 542 C CA . ALA A 1 71 ? -8.578 -6.806 7.494 1.00 98.38 71 ALA A CA 1
ATOM 543 C C . ALA A 1 71 ? -7.610 -7.993 7.319 1.00 98.38 71 ALA A C 1
ATOM 545 O O . ALA A 1 71 ? -8.007 -9.151 7.428 1.00 98.38 71 ALA A O 1
ATOM 546 N N . LEU A 1 72 ? -6.320 -7.722 7.105 1.00 98.44 72 LEU A N 1
ATOM 547 C CA . LEU A 1 72 ? -5.261 -8.735 7.057 1.00 98.44 72 LEU A CA 1
ATOM 548 C C . LEU A 1 72 ? -4.843 -9.267 8.436 1.00 98.44 72 LEU A C 1
ATOM 550 O O . LEU A 1 72 ? -4.083 -10.238 8.501 1.00 98.44 72 LEU A O 1
ATOM 554 N N . GLY A 1 73 ? -5.337 -8.671 9.524 1.00 98.00 73 GLY A N 1
ATOM 555 C CA . GLY A 1 73 ? -5.021 -9.059 10.897 1.00 98.00 73 GLY A CA 1
ATOM 556 C C . GLY A 1 73 ? -3.666 -8.551 11.389 1.00 98.00 73 GLY A C 1
ATOM 557 O O . GLY A 1 73 ? -3.046 -9.207 12.224 1.00 98.00 73 GLY A O 1
ATOM 558 N N . VAL A 1 74 ? -3.178 -7.420 10.867 1.00 98.19 74 VAL A N 1
ATOM 559 C CA . VAL A 1 74 ? -1.965 -6.777 11.395 1.00 98.19 74 VAL A CA 1
ATOM 560 C C . VAL A 1 74 ? -2.190 -6.394 12.869 1.00 98.19 74 VAL A C 1
ATOM 562 O O . VAL A 1 74 ? -3.238 -5.826 13.183 1.00 98.19 74 VAL A O 1
ATOM 565 N N . PRO A 1 75 ? -1.243 -6.682 13.787 1.00 98.31 75 PRO A N 1
ATOM 566 C CA . PRO A 1 75 ? -1.408 -6.372 15.205 1.00 98.31 75 PRO A CA 1
ATOM 567 C C . PRO A 1 75 ? -1.637 -4.881 15.476 1.00 98.31 75 PRO A C 1
ATOM 569 O O . PRO A 1 75 ? -1.001 -4.021 14.862 1.00 98.31 75 PRO A O 1
ATOM 572 N N . GLN A 1 76 ? -2.480 -4.582 16.468 1.00 98.06 76 GLN A N 1
ATOM 573 C CA . GLN A 1 76 ? -2.831 -3.210 16.844 1.00 98.06 76 GLN A CA 1
ATOM 574 C C . GLN A 1 76 ? -1.613 -2.301 17.114 1.00 98.06 76 GLN A C 1
ATOM 576 O O . GLN A 1 76 ? -1.599 -1.198 16.576 1.00 98.06 76 GLN A O 1
ATOM 581 N N . PRO A 1 77 ? -0.543 -2.741 17.813 1.00 98.50 77 PRO A N 1
ATOM 582 C CA . PRO A 1 77 ? 0.633 -1.891 18.014 1.00 98.50 77 PRO A CA 1
ATOM 583 C C . PRO A 1 77 ? 1.304 -1.437 16.709 1.00 98.50 77 PRO A C 1
ATOM 585 O O . PRO A 1 77 ? 1.806 -0.319 16.624 1.00 98.50 77 PRO A O 1
ATOM 588 N N . SER A 1 78 ? 1.295 -2.276 15.668 1.00 98.25 78 SER A N 1
ATOM 589 C CA . SER A 1 78 ? 1.815 -1.902 14.350 1.00 98.25 78 SER A CA 1
ATOM 590 C C . SER A 1 78 ? 0.877 -0.929 13.637 1.00 98.25 78 SER A C 1
ATOM 592 O O . SER A 1 78 ? 1.344 0.023 13.019 1.00 98.25 78 SER A O 1
ATOM 594 N N . LEU A 1 79 ? -0.438 -1.124 13.758 1.00 98.56 79 LEU A N 1
ATOM 595 C CA . LEU A 1 79 ? -1.440 -0.206 13.212 1.00 98.56 79 LEU A CA 1
ATOM 596 C C . LEU A 1 79 ? -1.333 1.188 13.851 1.00 98.56 79 LEU A C 1
ATOM 598 O O . LEU A 1 79 ? -1.379 2.198 13.149 1.00 98.56 79 LEU A O 1
ATOM 602 N N . ASP A 1 80 ? -1.117 1.252 15.162 1.00 98.25 80 ASP A N 1
ATOM 603 C CA . ASP A 1 80 ? -1.028 2.509 15.909 1.00 98.25 80 ASP A CA 1
ATOM 604 C C . ASP A 1 80 ? 0.223 3.332 15.586 1.00 98.25 80 ASP A C 1
ATOM 606 O O . ASP A 1 80 ? 0.214 4.548 15.780 1.00 98.25 80 ASP A O 1
ATOM 610 N N . SER A 1 81 ? 1.269 2.699 15.042 1.00 98.00 81 SER A N 1
ATOM 611 C CA . SER A 1 81 ? 2.500 3.384 14.630 1.00 98.00 81 SER A CA 1
ATOM 612 C C . SER A 1 81 ? 2.365 4.223 13.354 1.00 98.00 81 SER A C 1
ATOM 614 O O . SER A 1 81 ? 3.235 5.047 13.071 1.00 98.00 81 SER A O 1
ATOM 616 N N . PHE A 1 82 ? 1.293 4.045 12.573 1.00 98.31 82 PHE A N 1
ATOM 617 C CA . PHE A 1 82 ? 1.104 4.813 11.344 1.00 98.31 82 PHE A CA 1
ATOM 618 C C . PHE A 1 82 ? 0.686 6.263 11.623 1.00 98.31 82 PHE A C 1
ATOM 620 O O . PHE A 1 82 ? -0.026 6.570 12.586 1.00 98.31 82 PHE A O 1
ATOM 627 N N . ALA A 1 83 ? 1.072 7.160 10.710 1.00 97.94 83 ALA A N 1
ATOM 628 C CA . ALA A 1 83 ? 0.640 8.555 10.721 1.00 97.94 83 ALA A CA 1
ATOM 629 C C . ALA A 1 83 ? -0.890 8.662 10.820 1.00 97.94 83 ALA A C 1
ATOM 631 O O . ALA A 1 83 ? -1.632 7.853 10.252 1.00 97.94 83 ALA A O 1
ATOM 632 N N . TRP A 1 84 ? -1.365 9.655 11.567 1.00 96.81 84 TRP A N 1
ATOM 633 C CA . TRP A 1 84 ? -2.789 9.834 11.855 1.00 96.81 84 TRP A CA 1
ATOM 634 C C . TRP A 1 84 ? -3.626 9.963 10.572 1.00 96.81 84 TRP A C 1
ATOM 636 O O . TRP A 1 84 ? -4.678 9.341 10.458 1.00 96.81 84 TRP A O 1
ATOM 646 N N . GLU A 1 85 ? -3.103 10.649 9.561 1.00 96.88 85 GLU A N 1
ATOM 647 C CA . GLU A 1 85 ? -3.709 10.837 8.244 1.00 96.88 85 GLU A CA 1
ATOM 648 C C . GLU A 1 85 ? -3.967 9.516 7.516 1.00 96.88 85 GLU A C 1
ATOM 650 O O . GLU A 1 85 ? -4.990 9.346 6.847 1.00 96.88 85 GLU A O 1
ATOM 655 N N . PHE A 1 86 ? -3.024 8.578 7.631 1.00 97.75 86 PHE A N 1
ATOM 656 C CA . PHE A 1 86 ? -3.143 7.257 7.029 1.00 97.75 86 PHE A CA 1
ATOM 657 C C . PHE A 1 86 ? -4.170 6.410 7.780 1.00 97.75 86 PHE A C 1
ATOM 659 O O . PHE A 1 86 ? -4.984 5.745 7.141 1.00 97.75 86 PHE A O 1
ATOM 666 N N . ARG A 1 87 ? -4.179 6.494 9.119 1.00 98.06 87 ARG A N 1
ATOM 667 C CA . ARG A 1 87 ? -5.164 5.812 9.973 1.00 98.06 87 ARG A CA 1
ATOM 668 C C . ARG A 1 87 ? -6.595 6.274 9.698 1.00 98.06 87 ARG A C 1
ATOM 670 O O . ARG A 1 87 ? -7.498 5.449 9.654 1.00 98.06 87 ARG A O 1
ATOM 677 N N . GLN A 1 88 ? -6.802 7.571 9.482 1.00 97.06 88 GLN A N 1
ATOM 678 C CA . GLN A 1 88 ? -8.121 8.124 9.158 1.00 97.06 88 GLN A CA 1
ATOM 679 C C . GLN A 1 88 ? -8.611 7.779 7.749 1.00 97.06 88 GLN A C 1
ATOM 681 O O . GLN A 1 88 ? -9.815 7.704 7.512 1.00 97.06 88 GLN A O 1
ATOM 686 N N . GLY A 1 89 ? -7.689 7.606 6.802 1.00 96.69 89 GLY A N 1
ATOM 687 C CA . GLY A 1 89 ? -8.022 7.504 5.387 1.00 96.69 89 GLY A CA 1
ATOM 688 C C . GLY A 1 89 ? -8.325 8.864 4.747 1.00 96.69 89 GLY A C 1
ATOM 689 O O . GLY A 1 89 ? -8.448 9.896 5.404 1.00 96.69 89 GLY A O 1
ATOM 690 N N . MET A 1 90 ? -8.380 8.881 3.415 1.00 96.00 90 MET A N 1
ATOM 691 C CA . MET A 1 90 ? -8.549 10.118 2.643 1.00 96.00 90 MET A CA 1
ATOM 692 C C . MET A 1 90 ? -9.985 10.652 2.710 1.00 96.00 90 MET A C 1
ATOM 694 O O . MET A 1 90 ? -10.170 11.841 2.932 1.00 96.00 90 MET A O 1
ATOM 698 N N . ALA A 1 91 ? -10.991 9.772 2.616 1.00 95.50 91 ALA A N 1
ATOM 699 C CA . ALA A 1 91 ? -12.405 10.161 2.600 1.00 95.50 91 ALA A CA 1
ATOM 700 C C . ALA A 1 91 ? -12.841 10.894 3.881 1.00 95.50 91 ALA A C 1
ATOM 702 O O . ALA A 1 91 ? -13.490 11.929 3.808 1.00 95.50 91 ALA A O 1
ATOM 703 N N . ALA A 1 92 ? -12.417 10.422 5.059 1.00 96.00 92 ALA A N 1
ATOM 704 C CA . ALA A 1 92 ? -12.703 11.101 6.327 1.00 96.00 92 ALA A CA 1
ATOM 705 C C . ALA A 1 92 ? -12.031 12.483 6.438 1.00 96.00 92 ALA A C 1
ATOM 707 O O . ALA A 1 92 ? -12.416 13.297 7.274 1.00 96.00 92 ALA A O 1
ATOM 708 N N . ARG A 1 93 ? -11.021 12.748 5.600 1.00 95.81 93 ARG A N 1
ATOM 709 C CA . ARG A 1 93 ? -10.283 14.012 5.544 1.00 95.81 93 ARG A CA 1
ATOM 710 C C . ARG A 1 93 ? -10.682 14.888 4.357 1.00 95.81 93 ARG A C 1
ATOM 712 O O . ARG A 1 93 ? -10.086 15.946 4.207 1.00 95.81 93 ARG A O 1
ATOM 719 N N . ALA A 1 94 ? -11.684 14.501 3.564 1.00 96.75 94 ALA A N 1
ATOM 720 C CA . ALA A 1 94 ? -12.117 15.206 2.355 1.00 96.75 94 ALA A CA 1
ATOM 721 C C . ALA A 1 94 ? -12.280 16.723 2.581 1.00 96.75 94 ALA A C 1
ATOM 723 O O . ALA A 1 94 ? -11.649 17.527 1.900 1.00 96.75 94 ALA A O 1
ATOM 724 N N . THR A 1 95 ? -13.004 17.128 3.631 1.00 94.38 95 THR A N 1
ATOM 725 C CA . THR A 1 95 ? -13.183 18.550 3.979 1.00 94.38 95 THR A CA 1
ATOM 726 C C . THR A 1 95 ? -11.866 19.265 4.287 1.00 94.38 95 THR A C 1
ATOM 728 O O . THR A 1 95 ? -11.657 20.388 3.840 1.00 94.38 95 THR A O 1
ATOM 731 N N . ALA A 1 96 ? -10.958 18.625 5.030 1.00 94.31 96 ALA A N 1
ATOM 732 C CA . ALA A 1 96 ? -9.653 19.204 5.357 1.00 94.31 96 ALA A CA 1
ATOM 733 C C . ALA A 1 96 ? -8.718 19.281 4.137 1.00 94.31 96 ALA A C 1
ATOM 735 O O . ALA A 1 96 ? -7.814 20.112 4.111 1.00 94.31 96 ALA A O 1
ATOM 736 N N . LEU A 1 97 ? -8.934 18.420 3.138 1.00 95.69 97 LEU A N 1
ATOM 737 C CA . LEU A 1 97 ? -8.202 18.398 1.870 1.00 95.69 97 LEU A CA 1
ATOM 738 C C . LEU A 1 97 ? -8.775 19.375 0.830 1.00 95.69 97 LEU A C 1
ATOM 740 O O . LEU A 1 97 ? -8.121 19.629 -0.178 1.00 95.69 97 LEU A O 1
ATOM 744 N N . GLY A 1 98 ? -9.947 19.962 1.094 1.00 96.94 98 GLY A N 1
ATOM 745 C CA . GLY A 1 98 ? -10.629 20.868 0.171 1.00 96.94 98 GLY A CA 1
ATOM 746 C C . GLY A 1 98 ? -11.443 20.156 -0.913 1.00 96.94 98 GLY A C 1
ATOM 747 O O . GLY A 1 98 ? -11.779 20.780 -1.919 1.00 96.94 98 GLY A O 1
ATOM 748 N N . ASP A 1 99 ? -11.762 18.875 -0.721 1.00 96.06 99 ASP A N 1
ATOM 749 C CA . ASP A 1 99 ? -12.627 18.129 -1.631 1.00 96.06 99 ASP A CA 1
ATOM 750 C C . ASP A 1 99 ? -14.058 18.697 -1.577 1.00 96.06 99 ASP A C 1
ATOM 752 O O . ASP A 1 99 ? -14.576 19.044 -0.511 1.00 96.06 99 ASP A O 1
ATOM 756 N N . LEU A 1 100 ? -14.706 18.781 -2.741 1.00 93.50 100 LEU A N 1
ATOM 757 C CA . LEU A 1 100 ? -16.098 19.210 -2.888 1.00 93.50 100 LEU A CA 1
ATOM 758 C C . LEU A 1 100 ? -16.959 17.991 -3.245 1.00 93.50 100 LEU A C 1
ATOM 760 O O . LEU A 1 100 ? -16.721 17.371 -4.283 1.00 93.50 100 LEU A O 1
ATOM 764 N N . GLY A 1 101 ? -17.960 17.671 -2.419 1.00 76.94 101 GLY A N 1
ATOM 765 C CA . GLY A 1 101 ? -18.874 16.540 -2.641 1.00 76.94 101 GLY A CA 1
ATOM 766 C C . GLY A 1 101 ? -19.343 15.885 -1.356 1.00 76.94 101 GLY A C 1
ATOM 767 O O . GLY A 1 101 ? -18.482 15.318 -0.652 1.00 76.94 101 GLY A O 1
#

Sequence (101 aa):
MLELADIQSGVLRPRPSPYAATYILLRIDEARAGRELLRRLSDIVTSAAAPVRPGRDTFVSVALTFEGLKALGVPQPSLDSFAWEFRQGMAARATALGDLG

Secondary structure (DSSP, 8-state):
---GGGSBHHHHSPPPSS-----------SHHHHHHHHHHHHTTS-BTTS---TT----------HHHHHHTT--HHHHHTS-HHHHH-SGGGHHHHT---

pLDDT: mean 93.02, std 8.1, range [59.97, 98.56]

Foldseek 3Di:
DDPQQPAFLVVPDDADPVHDDDDDDDDQPALVVLVVVVVVLNVQAHTNPDDDDVPPNDHDDDDAALVRCVSNVPDPVVSVPDDPDRNCDDVNCCVVVVHDD